Protein AF-A0A4Q7DGS5-F1 (afdb_monomer_lite)

Structure (mmCIF, N/CA/C/O backbone):
data_AF-A0A4Q7DGS5-F1
#
_entry.id   AF-A0A4Q7DGS5-F1
#
loop_
_atom_site.group_PDB
_atom_site.id
_atom_site.type_symbol
_atom_site.label_atom_id
_atom_site.label_alt_id
_atom_site.label_comp_id
_atom_site.label_asym_id
_atom_site.label_entity_id
_atom_site.label_seq_id
_atom_site.pdbx_PDB_ins_code
_atom_site.Cartn_x
_atom_site.Cartn_y
_atom_site.Cartn_z
_atom_site.occupancy
_atom_site.B_iso_or_equiv
_atom_site.auth_seq_id
_atom_site.auth_comp_id
_atom_site.auth_asym_id
_atom_site.auth_atom_id
_atom_site.pdbx_PDB_model_num
ATOM 1 N N . MET A 1 1 ? -13.990 -20.296 15.117 1.00 37.69 1 MET A N 1
ATOM 2 C CA . MET A 1 1 ? -13.075 -19.364 15.806 1.00 37.69 1 MET A CA 1
ATOM 3 C C . MET A 1 1 ? -13.364 -17.969 15.282 1.00 37.69 1 MET A C 1
ATOM 5 O O . MET A 1 1 ? -12.929 -17.641 14.189 1.00 37.69 1 MET A O 1
ATOM 9 N N . ILE A 1 2 ? -14.209 -17.210 15.981 1.00 39.84 2 ILE A N 1
ATOM 10 C CA . ILE A 1 2 ? -14.514 -15.821 15.623 1.00 39.84 2 ILE A CA 1
ATOM 11 C C . ILE A 1 2 ? -13.452 -14.994 16.338 1.00 39.84 2 ILE A C 1
ATOM 13 O O . ILE A 1 2 ? -13.542 -14.808 17.549 1.00 39.84 2 ILE A O 1
ATOM 17 N N . SER A 1 3 ? -12.402 -14.586 15.632 1.00 44.34 3 SER A N 1
ATOM 18 C CA . SER A 1 3 ? -11.450 -13.631 16.193 1.00 44.34 3 SER A CA 1
ATOM 19 C C . SER A 1 3 ? -12.180 -12.298 16.332 1.00 44.34 3 SER A C 1
ATOM 21 O O . SER A 1 3 ? -12.335 -11.574 15.352 1.00 44.34 3 SER A O 1
ATOM 23 N N . LEU A 1 4 ? -12.684 -11.999 17.534 1.00 52.16 4 LEU A N 1
ATOM 24 C CA . LEU A 1 4 ? -13.027 -10.635 17.920 1.00 52.16 4 LEU A CA 1
ATOM 25 C C . LEU A 1 4 ? -11.713 -9.854 17.941 1.00 52.16 4 LEU A C 1
ATOM 27 O O . LEU A 1 4 ? -11.053 -9.786 18.974 1.00 52.16 4 LEU A O 1
ATOM 31 N N . THR A 1 5 ? -11.299 -9.323 16.791 1.00 58.72 5 THR A N 1
ATOM 32 C CA . THR A 1 5 ? -10.187 -8.375 16.739 1.00 58.72 5 THR A CA 1
ATOM 33 C C . THR A 1 5 ? -10.548 -7.215 17.646 1.00 58.72 5 THR A C 1
ATOM 35 O O . THR A 1 5 ? -11.529 -6.508 17.398 1.00 58.72 5 THR A O 1
ATOM 38 N N . THR A 1 6 ? -9.813 -7.072 18.739 1.00 70.31 6 THR A N 1
ATOM 39 C CA . THR A 1 6 ? -10.102 -6.045 19.736 1.00 70.31 6 THR A CA 1
ATOM 40 C C . THR A 1 6 ? -9.791 -4.668 19.135 1.00 70.31 6 THR A C 1
ATOM 42 O O . THR A 1 6 ? -8.911 -4.535 18.283 1.00 70.31 6 THR A O 1
ATOM 45 N N . ALA A 1 7 ? -10.510 -3.619 19.547 1.00 72.12 7 ALA A N 1
ATOM 46 C CA . ALA A 1 7 ? -10.236 -2.241 19.118 1.00 72.12 7 ALA A CA 1
ATOM 47 C C . ALA A 1 7 ? -8.730 -1.854 19.119 1.00 72.12 7 ALA A C 1
ATOM 49 O O . ALA A 1 7 ? -8.283 -1.267 18.131 1.00 72.12 7 ALA A O 1
ATOM 50 N N . PRO A 1 8 ? -7.910 -2.224 20.130 1.00 81.62 8 PRO A N 1
ATOM 51 C CA . PRO A 1 8 ? -6.467 -1.962 20.101 1.00 81.62 8 PRO A CA 1
ATOM 52 C C . PRO A 1 8 ? -5.702 -2.711 18.995 1.00 81.62 8 PRO A C 1
ATOM 54 O O . PRO A 1 8 ? -4.757 -2.159 18.433 1.00 81.62 8 PRO A O 1
ATOM 57 N N . GLU A 1 9 ? -6.101 -3.930 18.622 1.00 85.19 9 GLU A N 1
ATOM 58 C CA . GLU A 1 9 ? -5.481 -4.656 17.503 1.00 85.19 9 GLU A CA 1
ATOM 59 C C . GLU A 1 9 ? -5.775 -3.978 16.164 1.00 85.19 9 GLU A C 1
ATOM 61 O O . GLU A 1 9 ? -4.877 -3.814 15.338 1.00 85.19 9 GLU A O 1
ATOM 66 N N . LEU A 1 10 ? -7.018 -3.535 15.958 1.00 84.19 10 LEU A N 1
ATOM 67 C CA . LEU A 1 10 ? -7.413 -2.794 14.759 1.00 84.19 10 LEU A CA 1
ATOM 68 C C . LEU A 1 10 ? -6.688 -1.446 14.663 1.00 84.19 10 LEU A C 1
ATOM 70 O O . LEU A 1 10 ? -6.274 -1.042 13.577 1.00 84.19 10 LEU A O 1
ATOM 74 N N . GLN A 1 11 ? -6.474 -0.777 15.796 1.00 86.94 11 GLN A N 1
ATOM 75 C CA . GLN A 1 11 ? -5.726 0.477 15.857 1.00 86.94 11 GLN A CA 1
ATOM 76 C C . GLN A 1 11 ? -4.230 0.274 15.570 1.00 86.94 11 GLN A C 1
ATOM 78 O O . GLN A 1 11 ? -3.633 1.062 14.836 1.00 86.94 11 GLN A O 1
ATOM 83 N N . SER A 1 12 ? -3.639 -0.815 16.070 1.00 89.44 12 SER A N 1
ATOM 84 C CA . SER A 1 12 ? -2.266 -1.215 15.733 1.00 89.44 12 SER A CA 1
ATOM 85 C C . SER A 1 12 ? -2.121 -1.510 14.235 1.00 89.44 12 SER A C 1
ATOM 87 O O . SER A 1 12 ? -1.221 -0.988 13.575 1.00 89.44 12 SER A O 1
ATOM 89 N N . GLN A 1 13 ? -3.066 -2.254 13.650 1.00 89.38 13 GLN A N 1
ATOM 90 C CA . GLN A 1 13 ? -3.089 -2.513 12.206 1.00 89.38 13 GLN A CA 1
ATOM 91 C C . GLN A 1 13 ? -3.243 -1.228 11.383 1.00 89.38 13 GLN A C 1
ATOM 93 O O . GLN A 1 13 ? -2.611 -1.095 10.332 1.00 89.38 13 GLN A O 1
ATOM 98 N N . LEU A 1 14 ? -4.053 -0.271 11.849 1.00 89.88 14 LEU A N 1
ATOM 99 C CA . LEU A 1 14 ? -4.212 1.030 11.200 1.00 89.88 14 LEU A CA 1
ATOM 100 C C . LEU A 1 14 ? -2.891 1.806 11.199 1.00 89.88 14 LEU A C 1
ATOM 102 O O . LEU A 1 14 ? -2.479 2.287 10.143 1.00 89.88 14 LEU A O 1
ATOM 106 N N . GLN A 1 15 ? -2.208 1.882 12.344 1.00 91.94 15 GLN A N 1
ATOM 107 C CA . GLN A 1 15 ? -0.901 2.536 12.446 1.00 91.94 15 GLN A CA 1
ATOM 108 C C . GLN A 1 15 ? 0.132 1.881 11.524 1.00 91.94 15 GLN A C 1
ATOM 110 O O . GLN A 1 15 ? 0.839 2.584 10.802 1.00 91.94 15 GLN A O 1
ATOM 115 N N . GLN A 1 16 ? 0.178 0.547 11.476 1.00 93.75 16 GLN A N 1
ATOM 116 C CA . GLN A 1 16 ? 1.061 -0.181 10.561 1.00 93.75 16 GLN A CA 1
ATOM 117 C C . GLN A 1 16 ? 0.761 0.149 9.093 1.00 93.75 16 GLN A C 1
ATOM 119 O O . GLN A 1 16 ? 1.681 0.441 8.330 1.00 93.75 16 GLN A O 1
ATOM 124 N N . CYS A 1 17 ? -0.515 0.163 8.692 1.00 92.50 17 CYS A N 1
ATOM 125 C CA . CYS A 1 17 ? -0.897 0.506 7.319 1.00 92.50 17 CYS A CA 1
ATOM 126 C C . CYS A 1 17 ? -0.527 1.957 6.968 1.00 92.50 17 CYS A C 1
ATOM 128 O O . CYS A 1 17 ? -0.073 2.229 5.856 1.00 92.50 17 CYS A O 1
ATOM 130 N N . GLN A 1 18 ? -0.688 2.893 7.909 1.00 92.81 18 GLN A N 1
ATOM 131 C CA . GLN A 1 18 ? -0.299 4.293 7.725 1.00 92.81 18 GLN A CA 1
ATOM 132 C C . GLN A 1 18 ? 1.218 4.455 7.573 1.00 92.81 18 GLN A C 1
ATOM 134 O O . GLN A 1 18 ? 1.661 5.162 6.667 1.00 92.81 18 GLN A O 1
ATOM 139 N N . GLN A 1 19 ? 2.014 3.769 8.399 1.00 95.12 19 GLN A N 1
ATOM 140 C CA . GLN A 1 19 ? 3.475 3.770 8.282 1.00 95.12 19 GLN A CA 1
ATOM 141 C C . GLN A 1 19 ? 3.937 3.171 6.949 1.00 95.12 19 GLN A C 1
ATOM 143 O O . GLN A 1 19 ? 4.760 3.770 6.262 1.00 95.12 19 GLN A O 1
ATOM 148 N N . GLN A 1 20 ? 3.361 2.038 6.536 1.00 93.88 20 GLN A N 1
ATOM 149 C CA . GLN A 1 20 ? 3.667 1.413 5.244 1.00 93.88 20 GLN A CA 1
ATOM 150 C C . GLN A 1 20 ? 3.342 2.338 4.070 1.00 93.88 20 GLN A C 1
ATOM 152 O O . GLN A 1 20 ? 4.133 2.448 3.136 1.00 93.88 20 GLN A O 1
ATOM 157 N N . LYS A 1 21 ? 2.203 3.039 4.124 1.00 92.81 21 LYS A N 1
ATOM 158 C CA . LYS A 1 21 ? 1.832 4.019 3.100 1.00 92.81 21 LYS A CA 1
ATOM 159 C C . LYS A 1 21 ? 2.841 5.168 3.041 1.00 92.81 21 LYS A C 1
ATOM 161 O O . LYS A 1 21 ? 3.252 5.539 1.947 1.00 92.81 21 LYS A O 1
ATOM 166 N N . MET A 1 22 ? 3.245 5.705 4.191 1.00 94.62 22 MET A N 1
ATOM 167 C CA . MET A 1 22 ? 4.222 6.795 4.267 1.00 94.62 22 MET A CA 1
ATOM 168 C C . MET A 1 22 ? 5.582 6.375 3.696 1.00 94.62 22 MET A C 1
ATOM 170 O O . MET A 1 22 ? 6.154 7.103 2.887 1.00 94.62 22 MET A O 1
ATOM 174 N N . GLN A 1 23 ? 6.067 5.185 4.062 1.00 94.69 23 GLN A N 1
ATOM 175 C CA . GLN A 1 23 ? 7.315 4.646 3.523 1.00 94.69 23 GLN A CA 1
ATOM 176 C C . GLN A 1 23 ? 7.228 4.463 2.0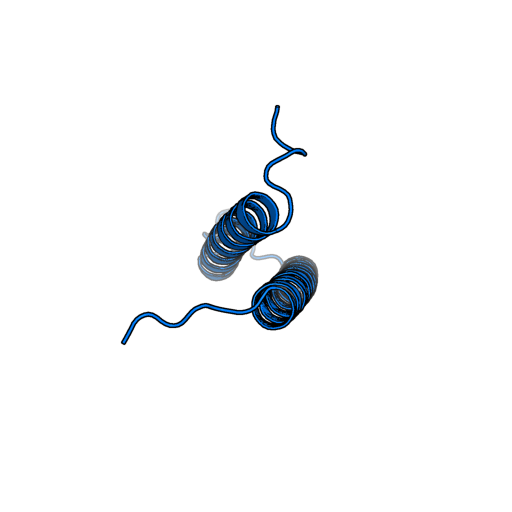04 1.00 94.69 23 GLN A C 1
ATOM 178 O O . GLN A 1 23 ? 8.105 4.913 1.277 1.00 94.69 23 GLN A O 1
ATOM 183 N N . LEU A 1 24 ? 6.132 3.885 1.511 1.00 93.69 24 LEU A N 1
ATOM 184 C CA . LEU A 1 24 ? 5.919 3.688 0.080 1.00 93.69 24 LEU A CA 1
ATOM 185 C C . LEU A 1 24 ? 5.862 5.016 -0.689 1.00 93.69 24 LEU A C 1
ATOM 187 O O . LEU A 1 24 ? 6.385 5.116 -1.795 1.00 93.69 24 LEU A O 1
ATOM 191 N N . GLU A 1 25 ? 5.242 6.051 -0.120 1.00 93.81 25 GLU A N 1
ATOM 192 C CA . GLU A 1 25 ? 5.226 7.391 -0.712 1.00 93.81 25 GLU A CA 1
ATOM 193 C C . GLU A 1 25 ? 6.627 8.005 -0.779 1.00 93.81 25 GLU A C 1
ATOM 195 O O . GLU A 1 25 ? 6.971 8.616 -1.793 1.00 93.81 25 GLU A O 1
ATOM 200 N N . HIS A 1 26 ? 7.445 7.797 0.254 1.00 94.62 26 HIS A N 1
ATOM 201 C CA . HIS A 1 26 ? 8.846 8.205 0.258 1.00 94.62 26 HIS A CA 1
ATOM 202 C C . HIS A 1 26 ? 9.652 7.461 -0.818 1.00 94.62 26 HIS A C 1
ATOM 204 O O . HIS A 1 26 ? 10.345 8.087 -1.620 1.00 94.62 26 HIS A O 1
ATOM 210 N N . ASP A 1 27 ? 9.493 6.141 -0.917 1.00 92.31 27 ASP A N 1
ATOM 211 C CA . ASP A 1 27 ? 10.175 5.311 -1.914 1.00 92.31 27 ASP A CA 1
ATOM 212 C C . ASP A 1 27 ? 9.783 5.712 -3.344 1.00 92.31 27 ASP A C 1
ATOM 214 O O . ASP A 1 27 ? 10.634 5.812 -4.227 1.00 92.31 27 ASP A O 1
ATOM 218 N N . MET A 1 28 ? 8.506 6.030 -3.579 1.00 91.19 28 MET A N 1
ATOM 219 C CA . MET A 1 28 ? 8.028 6.530 -4.871 1.00 91.19 28 MET A CA 1
ATOM 220 C C . MET A 1 28 ? 8.618 7.894 -5.246 1.00 91.19 28 MET A C 1
ATOM 222 O O . MET A 1 28 ? 8.825 8.157 -6.430 1.00 91.19 28 MET A O 1
ATOM 226 N N . GLN A 1 29 ? 8.854 8.774 -4.268 1.00 90.25 29 GLN A N 1
ATOM 227 C CA . GLN A 1 29 ? 9.469 10.085 -4.500 1.00 90.25 29 GLN A CA 1
ATOM 228 C C . GLN A 1 29 ? 10.968 9.975 -4.790 1.00 90.25 29 GLN A C 1
ATOM 230 O O . GLN A 1 29 ? 11.475 10.710 -5.638 1.00 90.25 29 GLN A O 1
ATOM 235 N N . ASN A 1 30 ? 11.652 9.049 -4.117 1.00 90.94 30 ASN A N 1
ATOM 236 C CA . ASN A 1 30 ? 13.080 8.796 -4.306 1.00 90.94 30 ASN A CA 1
ATOM 237 C C . ASN A 1 30 ? 13.380 7.850 -5.473 1.00 90.94 30 ASN A C 1
ATOM 239 O O . ASN A 1 30 ? 14.540 7.705 -5.862 1.00 90.94 30 ASN A O 1
ATOM 243 N N . SER A 1 31 ? 12.357 7.201 -6.035 1.00 86.69 31 SER A N 1
ATOM 244 C CA . SER A 1 31 ? 12.528 6.305 -7.171 1.00 86.69 31 SER A CA 1
ATOM 245 C C . SER A 1 31 ? 13.130 7.064 -8.363 1.00 86.69 31 SER A C 1
ATOM 247 O O . SER A 1 31 ? 12.619 8.123 -8.754 1.00 86.69 31 SER A O 1
ATOM 249 N N . PRO A 1 32 ? 14.223 6.555 -8.962 1.00 85.25 32 PRO A N 1
ATOM 250 C CA . PRO A 1 32 ? 14.895 7.227 -10.062 1.00 85.25 32 PRO A CA 1
ATOM 251 C C . PRO A 1 32 ? 13.949 7.376 -11.254 1.00 85.25 32 PRO A C 1
ATOM 253 O O . PRO A 1 32 ? 13.407 6.398 -11.773 1.00 85.25 32 PRO A O 1
ATOM 256 N N . ARG A 1 33 ? 13.779 8.618 -11.725 1.00 81.69 33 ARG A N 1
ATOM 257 C CA . ARG A 1 33 ? 12.911 8.916 -12.870 1.00 81.69 33 ARG A CA 1
ATOM 258 C C . ARG A 1 33 ? 13.407 8.178 -14.109 1.00 81.69 33 ARG A C 1
ATOM 260 O O . ARG A 1 33 ? 14.524 8.407 -14.573 1.00 81.69 33 ARG A O 1
ATOM 267 N N . LYS A 1 34 ? 12.555 7.320 -14.668 1.00 85.00 34 LYS A N 1
ATOM 268 C CA . LYS A 1 34 ? 12.828 6.666 -15.949 1.00 85.00 34 LYS A CA 1
ATOM 269 C C . LYS A 1 34 ? 12.773 7.688 -17.098 1.00 85.00 34 LYS A C 1
ATOM 271 O O . LYS A 1 34 ? 12.049 8.684 -16.997 1.00 85.00 34 LYS A O 1
ATOM 276 N N . PRO A 1 35 ? 13.527 7.459 -18.189 1.00 86.62 35 PRO A N 1
ATOM 277 C CA . PRO A 1 35 ? 13.465 8.293 -19.385 1.00 86.62 35 PRO A CA 1
ATOM 278 C C . PRO A 1 35 ? 12.033 8.452 -19.910 1.00 86.62 35 PRO A C 1
ATOM 280 O O . PRO A 1 35 ? 11.192 7.561 -19.766 1.00 86.62 35 PRO A O 1
ATOM 283 N N . ARG A 1 36 ? 11.754 9.592 -20.554 1.00 82.50 36 ARG A N 1
ATOM 284 C CA . ARG A 1 36 ? 10.462 9.819 -21.216 1.00 82.50 36 ARG A CA 1
ATOM 285 C C . ARG A 1 36 ? 10.218 8.736 -22.272 1.00 82.50 36 ARG A C 1
ATOM 287 O O . ARG A 1 36 ? 11.105 8.444 -23.064 1.00 82.50 36 ARG A O 1
ATOM 294 N N . GLY A 1 37 ? 9.005 8.186 -22.290 1.00 84.75 37 GLY A N 1
ATOM 295 C CA . GLY A 1 37 ? 8.608 7.119 -23.215 1.00 84.75 37 GLY A CA 1
ATOM 296 C C . GLY A 1 37 ? 8.818 5.701 -22.678 1.00 84.75 37 GLY A C 1
ATOM 297 O O . GLY A 1 37 ? 8.345 4.753 -23.298 1.00 84.75 37 GLY A O 1
ATOM 298 N N . THR A 1 38 ? 9.453 5.540 -21.514 1.00 86.31 38 THR A N 1
ATOM 299 C CA . THR A 1 38 ? 9.601 4.235 -20.862 1.00 86.31 38 THR A CA 1
ATOM 300 C C . THR A 1 38 ? 8.454 3.983 -19.888 1.00 86.31 38 THR A C 1
ATOM 302 O O . THR A 1 38 ? 8.117 4.839 -19.069 1.00 86.31 38 THR A O 1
ATOM 305 N N . VAL A 1 39 ? 7.869 2.785 -19.947 1.00 86.88 39 VAL A N 1
ATOM 306 C CA . VAL A 1 39 ? 6.887 2.334 -18.955 1.00 86.88 39 VAL A CA 1
ATOM 307 C C . VAL A 1 39 ? 7.617 1.939 -17.675 1.00 86.88 39 VAL A C 1
ATOM 309 O O . VAL A 1 39 ? 8.424 1.010 -17.667 1.00 86.88 39 VAL A O 1
ATOM 312 N N . ASP A 1 40 ? 7.320 2.642 -16.586 1.00 90.69 40 ASP A N 1
ATOM 313 C CA . ASP A 1 40 ? 7.834 2.315 -15.260 1.00 90.69 40 ASP A CA 1
ATOM 314 C C . ASP A 1 40 ? 6.863 1.374 -14.531 1.00 90.69 40 ASP A C 1
ATOM 316 O O . ASP A 1 40 ? 5.916 1.797 -13.858 1.00 90.69 40 ASP A O 1
ATOM 320 N N . PHE A 1 41 ? 7.083 0.069 -14.707 1.00 90.75 41 PHE A N 1
ATOM 321 C CA . PHE A 1 41 ? 6.292 -0.969 -14.045 1.00 90.75 41 PHE A CA 1
ATOM 322 C C . PHE A 1 41 ? 6.472 -0.973 -12.526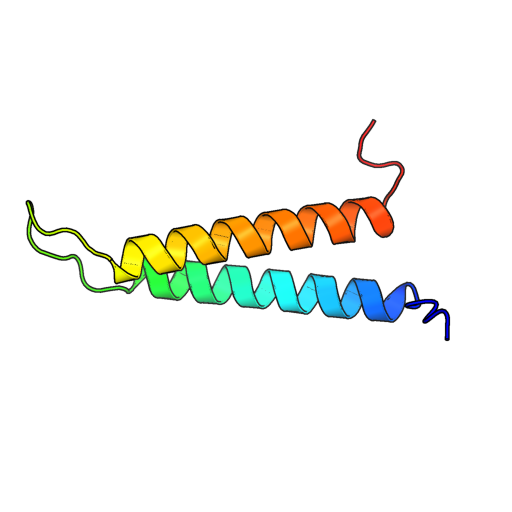 1.00 90.75 41 PHE A C 1
ATOM 324 O O . PHE A 1 41 ? 5.561 -1.398 -11.813 1.00 90.75 41 PHE A O 1
ATOM 331 N N . ASP A 1 42 ? 7.607 -0.498 -12.016 1.00 90.12 42 ASP A N 1
ATOM 332 C CA . ASP A 1 42 ? 7.854 -0.438 -10.578 1.00 90.12 42 ASP A CA 1
ATOM 333 C C . ASP A 1 42 ? 7.028 0.685 -9.962 1.00 90.12 42 ASP A C 1
ATOM 335 O O . ASP A 1 42 ? 6.273 0.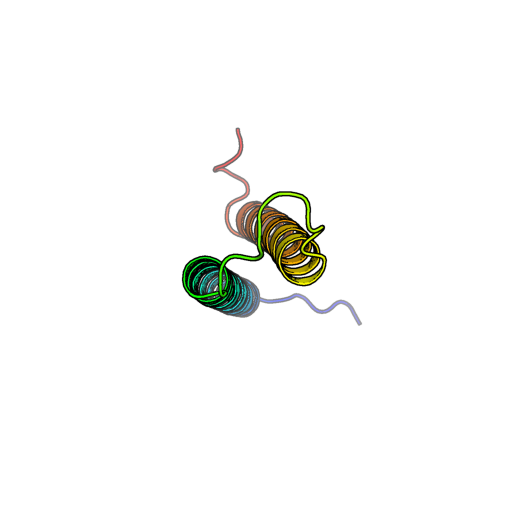441 -9.021 1.00 90.12 42 ASP A O 1
ATOM 339 N N . LEU A 1 43 ? 7.028 1.870 -10.578 1.00 89.88 43 LEU A N 1
ATOM 340 C CA . LEU A 1 43 ? 6.148 2.967 -10.178 1.00 89.88 43 LEU A CA 1
ATOM 341 C C . LEU A 1 43 ? 4.665 2.583 -10.284 1.00 89.88 43 LEU A C 1
ATOM 343 O O . LEU A 1 43 ? 3.868 2.949 -9.418 1.00 89.88 43 LEU A O 1
ATOM 347 N N . TYR A 1 44 ? 4.275 1.844 -11.327 1.00 91.75 44 TYR A N 1
ATOM 348 C CA . TYR A 1 44 ? 2.905 1.344 -11.465 1.00 91.75 44 TYR A CA 1
ATOM 349 C C . TYR A 1 44 ? 2.530 0.384 -10.326 1.00 91.75 44 TYR A C 1
ATOM 351 O O . TYR A 1 44 ? 1.481 0.552 -9.698 1.00 91.75 44 TYR A O 1
ATOM 359 N N . ARG A 1 45 ? 3.401 -0.585 -10.013 1.00 93.62 45 ARG A N 1
ATOM 360 C CA . ARG A 1 45 ? 3.206 -1.516 -8.891 1.00 93.62 45 ARG A CA 1
ATOM 361 C C . ARG A 1 45 ? 3.121 -0.775 -7.559 1.00 93.62 45 ARG A C 1
ATOM 363 O O . ARG A 1 45 ? 2.191 -1.025 -6.798 1.00 93.62 45 ARG A O 1
ATOM 370 N N . MET A 1 46 ? 4.011 0.184 -7.310 1.00 93.12 46 MET A N 1
ATOM 371 C CA . MET A 1 46 ? 3.985 1.009 -6.099 1.00 93.12 46 MET A CA 1
ATOM 372 C C . MET A 1 46 ? 2.681 1.811 -5.979 1.00 93.12 46 MET A C 1
ATOM 374 O O . MET A 1 46 ? 2.057 1.817 -4.921 1.00 93.12 46 MET A O 1
ATOM 378 N N . LYS A 1 47 ? 2.197 2.423 -7.070 1.00 93.00 47 LYS A N 1
ATOM 379 C CA . LYS A 1 47 ? 0.896 3.118 -7.079 1.00 93.00 47 LYS A CA 1
ATOM 380 C C . LYS A 1 47 ? -0.261 2.187 -6.737 1.00 93.00 47 LYS A C 1
ATOM 382 O O . LYS A 1 47 ? -1.130 2.572 -5.961 1.00 93.00 47 LYS A O 1
ATOM 387 N N . ARG A 1 48 ? -0.262 0.970 -7.286 1.00 95.06 48 ARG A N 1
ATOM 388 C CA . ARG A 1 48 ? -1.284 -0.034 -6.979 1.00 95.06 48 ARG A CA 1
ATOM 389 C C . ARG A 1 48 ? -1.279 -0.397 -5.491 1.00 95.06 48 ARG A C 1
ATOM 391 O O . ARG A 1 48 ? -2.328 -0.340 -4.860 1.00 95.06 48 ARG A O 1
ATOM 398 N N . VAL A 1 49 ? -0.108 -0.694 -4.924 1.00 93.88 49 VAL A N 1
ATOM 399 C CA . VAL A 1 49 ? 0.032 -1.015 -3.491 1.00 93.88 49 VAL A CA 1
ATOM 400 C C . VAL A 1 49 ? -0.415 0.161 -2.617 1.00 93.88 49 VAL A C 1
ATOM 402 O O . VAL A 1 49 ? -1.101 -0.040 -1.618 1.00 93.88 49 VAL A O 1
ATOM 405 N N . LYS A 1 50 ? -0.111 1.404 -3.012 1.00 94.25 50 LYS A N 1
ATOM 406 C CA . LYS A 1 50 ? -0.593 2.603 -2.313 1.00 94.25 50 LYS A CA 1
ATOM 407 C C . LYS A 1 50 ? -2.123 2.666 -2.273 1.00 94.25 50 LYS A C 1
ATOM 409 O O . LYS A 1 50 ? -2.681 2.989 -1.225 1.00 94.25 50 LYS A O 1
ATOM 414 N N . THR A 1 51 ? -2.797 2.371 -3.384 1.00 94.50 51 THR A N 1
ATOM 415 C CA . THR A 1 51 ? -4.267 2.320 -3.432 1.00 94.50 51 THR A CA 1
ATOM 416 C C . THR A 1 51 ? -4.815 1.218 -2.526 1.00 94.50 51 THR A C 1
ATOM 418 O O . THR A 1 51 ? -5.707 1.480 -1.727 1.00 94.50 51 THR A O 1
ATOM 421 N N . GLU A 1 52 ? -4.229 0.021 -2.562 1.00 94.62 52 GLU A N 1
ATOM 422 C CA . GLU A 1 52 ? -4.645 -1.098 -1.704 1.00 94.62 52 GLU A CA 1
ATOM 423 C C . GLU A 1 52 ? -4.473 -0.776 -0.203 1.00 94.62 52 GLU A C 1
ATOM 425 O O . GLU A 1 52 ? -5.355 -1.071 0.610 1.00 94.62 52 GLU A O 1
ATOM 430 N N . LEU A 1 53 ? -3.377 -0.107 0.178 1.00 92.81 53 LEU A N 1
ATOM 431 C CA . LEU A 1 53 ? -3.157 0.379 1.546 1.00 92.81 53 LEU A CA 1
ATOM 432 C C . LEU A 1 53 ? -4.172 1.454 1.948 1.00 92.81 53 LEU A C 1
ATOM 434 O O . LEU A 1 53 ? -4.669 1.432 3.074 1.00 92.81 53 LEU A O 1
ATOM 438 N N . GLN A 1 54 ? -4.506 2.375 1.040 1.00 93.69 54 GLN A N 1
ATOM 439 C CA . GLN A 1 54 ? -5.524 3.395 1.286 1.00 93.69 54 GLN A CA 1
ATOM 440 C C . GLN A 1 54 ? -6.896 2.762 1.536 1.00 93.69 54 GLN A C 1
ATOM 442 O O . GLN A 1 54 ? -7.563 3.131 2.500 1.00 93.69 54 GLN A O 1
ATOM 447 N N . ASP A 1 55 ? -7.290 1.778 0.731 1.00 92.94 55 ASP A N 1
ATOM 448 C CA . ASP A 1 55 ? -8.554 1.062 0.911 1.00 92.94 55 ASP A CA 1
ATOM 449 C C . ASP A 1 55 ? -8.591 0.317 2.248 1.00 92.94 55 ASP A C 1
ATOM 451 O O . ASP A 1 55 ? -9.608 0.318 2.947 1.00 92.94 55 ASP A O 1
ATOM 455 N N . ARG A 1 56 ? -7.469 -0.293 2.647 1.00 91.81 56 ARG A N 1
ATOM 456 C CA . ARG A 1 56 ? -7.347 -0.974 3.941 1.00 91.81 56 ARG A CA 1
ATOM 457 C C . ARG A 1 56 ? -7.460 -0.002 5.116 1.00 91.81 56 ARG A C 1
ATOM 459 O O . ARG A 1 56 ? -8.171 -0.304 6.071 1.00 91.81 56 ARG A O 1
ATOM 466 N N . ILE A 1 57 ? -6.827 1.169 5.027 1.00 92.00 57 ILE A N 1
ATOM 467 C CA . ILE A 1 57 ? -6.956 2.252 6.014 1.00 92.00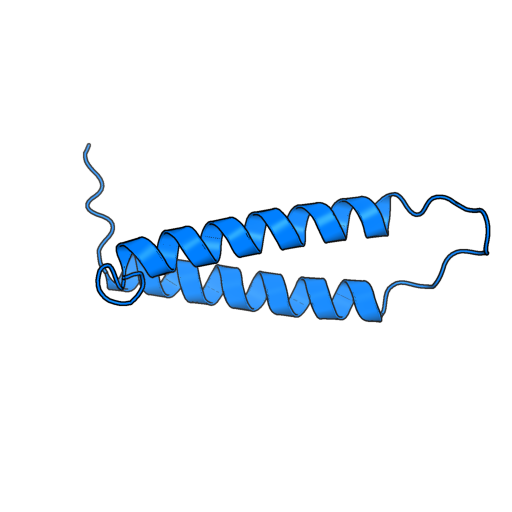 57 ILE A CA 1
ATOM 468 C C . ILE A 1 57 ? -8.411 2.711 6.118 1.00 92.00 57 ILE A C 1
ATOM 470 O O . ILE A 1 57 ? -8.939 2.806 7.223 1.00 92.00 57 ILE A O 1
ATOM 474 N N . THR A 1 58 ? -9.081 2.948 4.988 1.00 90.12 58 TH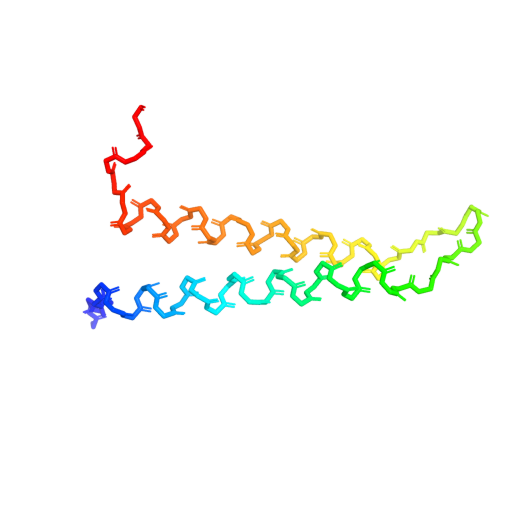R A N 1
ATOM 475 C CA . THR A 1 58 ? -10.490 3.364 4.963 1.00 90.12 58 THR A CA 1
ATOM 476 C C . THR A 1 58 ? -11.387 2.321 5.628 1.00 90.12 58 THR A C 1
ATOM 478 O O . THR A 1 58 ? -12.225 2.678 6.454 1.00 90.12 58 THR A O 1
ATOM 481 N N . LYS A 1 59 ? -11.183 1.027 5.346 1.00 89.06 59 LYS A N 1
ATOM 482 C CA . LYS A 1 59 ? -11.931 -0.065 5.992 1.00 89.06 59 LYS A CA 1
ATOM 483 C C . LYS A 1 59 ? -11.685 -0.113 7.500 1.00 89.06 59 LYS A C 1
ATOM 485 O O . LYS A 1 59 ? -12.646 -0.169 8.258 1.00 89.06 59 LYS A O 1
ATOM 490 N N . LEU A 1 60 ? -10.426 -0.042 7.939 1.00 88.12 60 LEU A N 1
ATOM 491 C CA . LEU A 1 60 ? -10.084 -0.030 9.367 1.00 88.12 60 LEU A CA 1
ATOM 492 C C . LEU A 1 60 ? -10.694 1.180 10.083 1.00 88.12 60 LEU A C 1
ATOM 494 O O . LEU A 1 60 ? -11.288 1.017 11.143 1.00 88.12 60 LEU A O 1
ATOM 498 N N . ASN A 1 61 ? -10.631 2.366 9.477 1.00 86.50 61 ASN A N 1
ATOM 499 C CA . ASN A 1 61 ? -11.268 3.570 10.008 1.00 86.50 61 ASN A CA 1
ATOM 500 C C . ASN A 1 61 ? -12.793 3.451 10.058 1.00 86.50 61 ASN A C 1
ATOM 502 O O . ASN A 1 61 ? -13.388 3.900 11.026 1.00 86.50 61 ASN A O 1
ATOM 506 N N . SER A 1 62 ? -13.423 2.819 9.066 1.00 84.62 62 SER A N 1
ATOM 507 C CA . SER A 1 62 ? -14.876 2.590 9.065 1.00 84.62 62 SER A CA 1
ATOM 508 C C . SER A 1 62 ? -15.306 1.674 10.215 1.00 84.62 62 SER A C 1
ATOM 510 O O . SER A 1 62 ? -16.366 1.868 10.799 1.00 84.62 62 SER A O 1
ATOM 512 N N . VAL A 1 63 ? -14.475 0.684 10.560 1.00 85.44 63 VAL A N 1
ATOM 513 C CA . VAL A 1 63 ? -14.731 -0.242 11.675 1.00 85.44 63 VAL A CA 1
ATOM 514 C C . VAL A 1 63 ? -14.439 0.412 13.031 1.00 85.44 63 VAL A C 1
ATOM 516 O O . VAL A 1 63 ? -15.196 0.215 13.976 1.00 85.44 63 VAL A O 1
ATOM 519 N N . LEU A 1 64 ? -13.363 1.199 13.138 1.00 81.56 64 LEU A N 1
ATOM 520 C CA . LEU A 1 64 ? -12.975 1.903 14.370 1.00 81.56 64 LEU A CA 1
ATOM 521 C C . LEU A 1 64 ? -13.856 3.126 14.665 1.00 81.56 64 LEU A C 1
ATOM 523 O O . LEU A 1 64 ? -14.088 3.462 15.825 1.00 81.56 64 LEU A O 1
ATOM 527 N N . HIS A 1 65 ? -14.346 3.790 13.620 1.00 76.81 65 HIS A N 1
ATOM 528 C CA . HIS A 1 65 ? -15.116 5.027 13.690 1.00 76.81 65 HIS A CA 1
ATOM 529 C C . HIS A 1 65 ? -16.351 4.967 12.776 1.00 76.81 65 HIS A C 1
ATOM 531 O O . HIS A 1 65 ? -16.444 5.726 11.806 1.00 76.81 65 HIS A O 1
ATOM 537 N N . PRO A 1 66 ? -17.342 4.117 13.099 1.00 68.69 66 PRO A N 1
ATOM 538 C CA . PRO A 1 66 ? -18.548 3.959 12.281 1.00 68.69 66 PRO A CA 1
ATOM 539 C C . PRO A 1 66 ? -19.376 5.250 12.152 1.00 68.69 66 PRO A C 1
ATOM 541 O O . PRO A 1 66 ? -20.166 5.375 11.227 1.00 68.69 66 PRO A O 1
ATOM 544 N N . ASN A 1 67 ? -19.162 6.231 13.038 1.00 59.72 67 ASN A N 1
ATOM 545 C CA . ASN A 1 67 ? -19.906 7.495 13.076 1.00 59.72 67 ASN A CA 1
ATOM 546 C C . ASN A 1 67 ? -19.235 8.661 12.320 1.00 59.72 67 ASN A C 1
ATOM 548 O O . ASN A 1 67 ? -19.762 9.767 12.352 1.00 59.72 67 ASN A O 1
ATOM 552 N N . ILE A 1 68 ? -18.067 8.464 11.692 1.00 56.62 68 ILE A N 1
ATOM 553 C CA . ILE A 1 68 ? -17.350 9.533 10.955 1.00 56.62 68 ILE A CA 1
ATOM 554 C C . ILE A 1 68 ? -17.654 9.481 9.441 1.00 56.62 68 ILE A C 1
ATOM 556 O O . 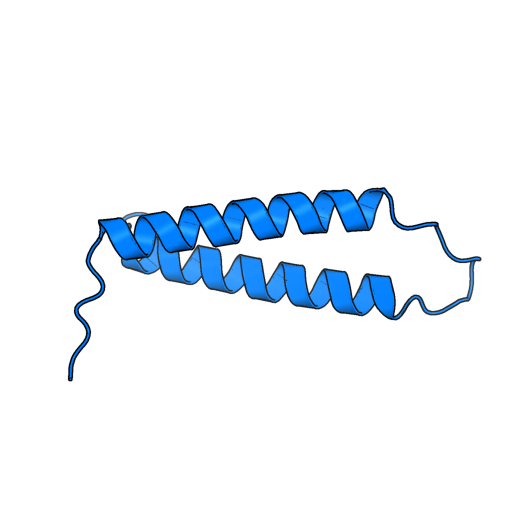ILE A 1 68 ? -17.323 10.405 8.705 1.00 56.62 68 ILE A O 1
ATOM 560 N N . ILE A 1 69 ? -18.333 8.428 8.973 1.00 48.19 69 ILE A N 1
ATOM 561 C CA . ILE A 1 69 ? -18.795 8.278 7.586 1.00 48.19 69 ILE A CA 1
ATOM 562 C C . ILE A 1 69 ? -20.330 8.367 7.587 1.00 48.19 69 ILE A C 1
ATOM 564 O O . ILE A 1 69 ? -21.017 7.353 7.484 1.00 48.19 69 ILE A O 1
ATOM 568 N N . ALA A 1 70 ? -20.856 9.578 7.774 1.00 40.28 70 ALA A N 1
ATOM 569 C CA . ALA A 1 70 ? -22.254 9.949 7.545 1.00 40.28 70 ALA A CA 1
ATOM 570 C C . ALA A 1 70 ? -22.294 11.276 6.782 1.00 40.28 70 ALA A C 1
ATOM 572 O O . ALA A 1 70 ? -21.466 12.156 7.115 1.00 40.28 70 ALA A O 1
#

pLDDT: mean 83.72, std 14.86, range [37.69, 95.12]

Radius of gyration: 16.04 Å; chains: 1; bounding box: 37×29×43 Å

Secondary structure (DSSP, 8-state):
------HHHHHHHHHHHHHHHHHHHHHHHHSPPPPTT---HHHHHHHHHHHHHHHHHHHHHHHH-TTS--

Sequence (70 aa):
MISLTTAPELQSQLQQCQQQKMQLEHDMQNSPRKPRGTVDFDLYRMKRVKTELQDRITKLNSVLHPNIIA

Organism: NCBI:txid1696036

Foldseek 3Di:
DPPPCDLVNLVVVLVVLVVVLVVLVVCLVVPDDDDPPDDDVVNVVSVVVNVVSVVSNVVSCCVNPVPVPD